Protein AF-A0A7W8EQB1-F1 (afdb_monomer)

Mean predicted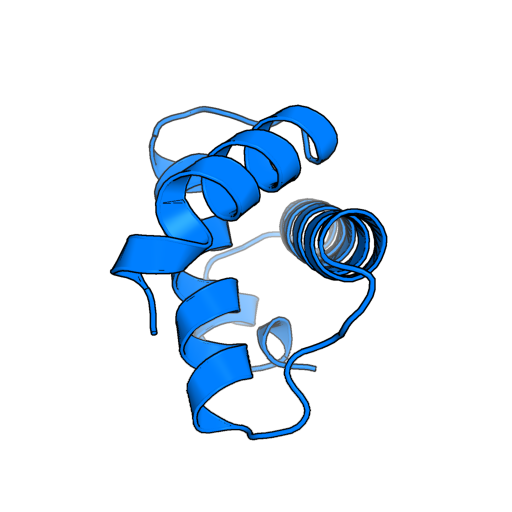 aligned error: 6.27 Å

Nearest PDB structures (foldseek):
  7yh8-assembly2_C  TM=5.234E-01  e=2.219E+00  synthetic construct

Foldseek 3Di:
DLCPPPVNPVVDDPVLSVQL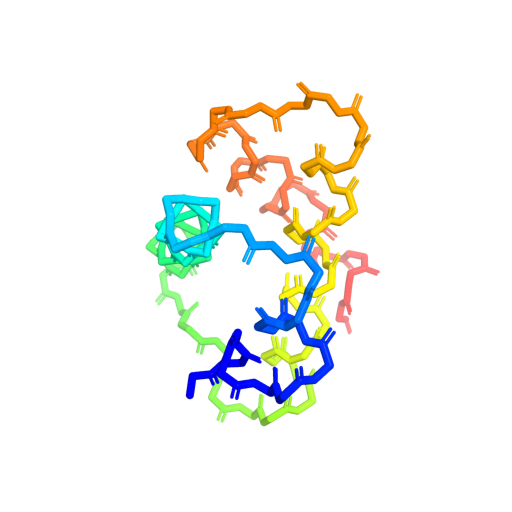VLLLVLLCVVVVHRPPDPVLNNLSSVQSVVVVVVVDRHSNVSSVVCNVCVVVSD

Sequence (74 aa):
MPFKKADIVGAYTPEQLHMLQQAYDEVCNILGRCPTSDENKDVLARAVINIYKSGEKDPQNIAKLISEIEEYLF

Secondary structure (DSSP, 8-state):
-GGGSHHHHTTS-HHHHHHHHHHHHHHHHHTT----SHHHHHHHHHHHHHHHHTT---HHHHHHHHHHTHHHH-

pLDDT: mean 78.02, std 10.76, range [54.38, 90.19]

Radius of gyration: 11.28 Å; Cα contacts (8 Å, |Δi|>4): 65; chains: 1; bounding box: 28×18×26 Å

Structure (mmCIF, N/CA/C/O backbone):
data_AF-A0A7W8EQB1-F1
#
_entry.id   AF-A0A7W8EQB1-F1
#
loop_
_atom_site.group_PDB
_atom_site.id
_atom_site.type_symbol
_atom_site.label_atom_id
_atom_site.label_alt_id
_atom_site.label_comp_id
_atom_site.label_asym_id
_atom_site.label_entity_id
_atom_site.label_seq_id
_atom_site.pdbx_PDB_ins_code
_atom_site.Cartn_x
_atom_site.Cartn_y
_atom_site.Cartn_z
_atom_site.occupancy
_atom_site.B_iso_or_equiv
_atom_site.auth_seq_id
_atom_site.auth_comp_id
_atom_site.auth_asym_id
_atom_site.auth_atom_id
_atom_site.pdbx_PDB_model_num
ATOM 1 N N . MET A 1 1 ? -2.820 -9.475 -11.842 1.00 57.47 1 MET A N 1
ATOM 2 C CA . MET A 1 1 ? -1.938 -8.819 -10.849 1.00 57.47 1 MET A CA 1
ATOM 3 C C . MET A 1 1 ? -1.515 -7.471 -11.415 1.00 57.47 1 MET A C 1
ATOM 5 O O . MET A 1 1 ? -0.899 -7.473 -12.477 1.00 57.47 1 MET A O 1
ATOM 9 N N . PRO A 1 2 ? -1.868 -6.354 -10.764 1.00 58.97 2 PRO A N 1
ATOM 10 C CA . PRO A 1 2 ? -1.683 -5.006 -11.314 1.00 58.97 2 PRO A CA 1
ATOM 11 C C . PRO A 1 2 ? -0.205 -4.597 -11.466 1.00 58.97 2 PRO A C 1
ATOM 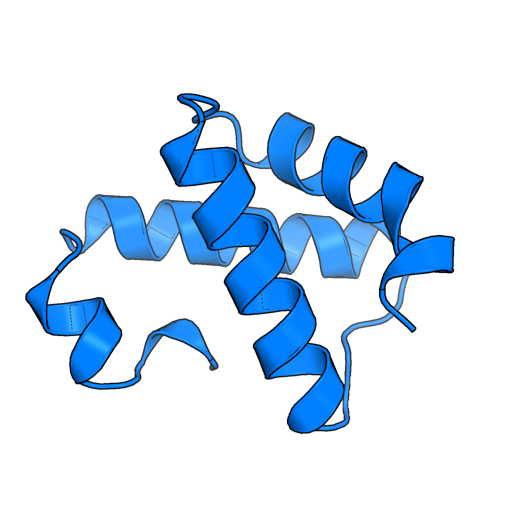13 O O 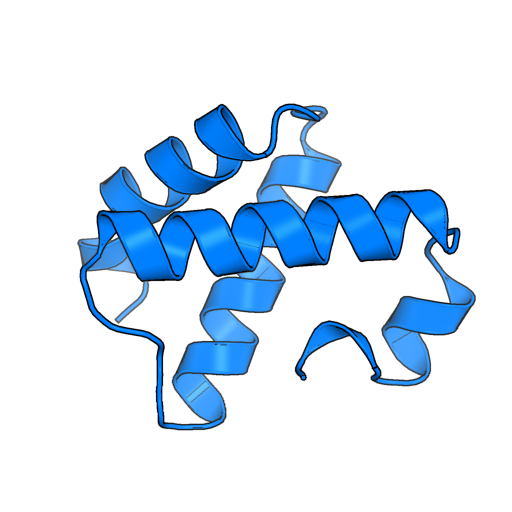. PRO A 1 2 ? 0.143 -3.892 -12.408 1.00 58.97 2 PRO A O 1
ATOM 16 N N . PHE A 1 3 ? 0.693 -5.126 -10.629 1.00 61.16 3 PHE A N 1
ATOM 17 C CA . PHE A 1 3 ? 2.129 -4.797 -10.645 1.00 61.16 3 PHE A CA 1
ATOM 18 C C . PHE A 1 3 ? 2.966 -5.563 -11.685 1.00 61.16 3 PHE A C 1
ATOM 20 O O . PHE A 1 3 ? 4.178 -5.395 -11.746 1.00 61.16 3 PHE A O 1
ATOM 27 N N . LYS A 1 4 ? 2.337 -6.399 -12.526 1.00 60.75 4 LYS A N 1
ATOM 28 C CA . LYS A 1 4 ? 3.013 -7.107 -13.631 1.00 60.75 4 LYS A CA 1
ATOM 29 C C . LYS A 1 4 ? 3.031 -6.320 -14.951 1.00 60.75 4 LYS A C 1
ATOM 31 O O . LYS A 1 4 ? 3.502 -6.852 -15.953 1.00 60.75 4 LYS A O 1
ATOM 36 N N . LYS A 1 5 ? 2.515 -5.083 -14.986 1.00 58.97 5 LYS A N 1
ATOM 37 C CA . LYS A 1 5 ? 2.613 -4.225 -16.179 1.00 58.97 5 LYS A CA 1
ATOM 38 C C . LYS A 1 5 ? 4.086 -3.891 -16.445 1.00 58.97 5 LYS A C 1
ATOM 40 O O . LYS A 1 5 ? 4.813 -3.534 -15.517 1.00 58.97 5 LYS A O 1
ATOM 45 N N . ALA A 1 6 ? 4.515 -4.015 -17.701 1.00 54.38 6 ALA A N 1
ATOM 46 C CA . ALA A 1 6 ? 5.906 -3.814 -18.118 1.00 54.38 6 ALA A CA 1
ATOM 47 C C . ALA A 1 6 ? 6.467 -2.441 -17.690 1.00 54.38 6 ALA A C 1
ATOM 49 O O . ALA A 1 6 ? 7.640 -2.344 -17.336 1.00 54.38 6 ALA A O 1
ATOM 50 N N . ASP A 1 7 ? 5.608 -1.421 -17.616 1.00 57.94 7 ASP A N 1
ATOM 51 C CA . ASP A 1 7 ? 5.941 -0.069 -17.150 1.00 57.94 7 ASP A CA 1
ATOM 52 C C . A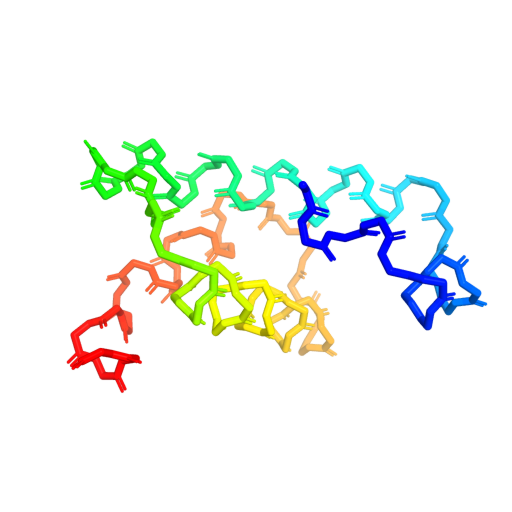SP A 1 7 ? 6.393 0.003 -15.682 1.00 57.94 7 ASP A C 1
ATOM 54 O O . ASP A 1 7 ? 7.174 0.877 -15.316 1.00 57.94 7 ASP A O 1
ATOM 58 N N . ILE A 1 8 ? 5.924 -0.913 -14.827 1.00 58.97 8 ILE A N 1
ATOM 59 C CA . ILE A 1 8 ? 6.282 -0.959 -13.400 1.00 58.97 8 ILE A CA 1
ATOM 60 C C . ILE A 1 8 ? 7.504 -1.865 -13.200 1.00 58.97 8 ILE A C 1
ATOM 62 O O . ILE A 1 8 ? 8.406 -1.536 -12.435 1.00 58.97 8 ILE A O 1
ATOM 66 N N . VAL A 1 9 ? 7.590 -2.971 -13.944 1.00 58.50 9 VAL A N 1
ATOM 67 C CA . VAL A 1 9 ? 8.709 -3.927 -13.849 1.00 58.50 9 VAL A CA 1
ATOM 68 C C . VAL A 1 9 ? 10.047 -3.305 -14.277 1.00 58.50 9 VAL A C 1
ATOM 70 O O . VAL A 1 9 ? 11.087 -3.686 -13.752 1.00 58.50 9 VAL A O 1
ATOM 73 N N . GLY A 1 10 ? 10.038 -2.318 -15.180 1.00 61.03 10 GLY A N 1
ATOM 74 C CA . GLY A 1 10 ? 11.249 -1.581 -15.564 1.00 61.03 10 GLY A CA 1
ATOM 75 C C . GLY A 1 10 ? 11.718 -0.527 -14.549 1.00 61.03 10 GLY A C 1
ATOM 76 O O . GLY A 1 10 ? 12.875 -0.120 -14.594 1.00 61.03 10 GLY A O 1
ATOM 77 N N . ALA A 1 11 ? 10.841 -0.080 -13.645 1.00 69.50 11 ALA A N 1
ATOM 78 C CA . ALA A 1 11 ? 11.110 1.024 -12.717 1.00 69.50 11 ALA A CA 1
ATOM 79 C C . ALA A 1 11 ? 11.390 0.574 -11.273 1.00 69.50 11 ALA A C 1
ATOM 81 O O . ALA A 1 11 ? 11.953 1.345 -10.496 1.00 69.50 11 ALA A O 1
ATOM 82 N N . TYR A 1 12 ? 11.007 -0.652 -10.910 1.00 73.62 12 TYR A N 1
ATOM 83 C CA . TYR A 1 12 ? 11.096 -1.177 -9.548 1.00 73.62 12 TYR A CA 1
ATOM 84 C C . TYR A 1 12 ? 11.865 -2.497 -9.516 1.00 73.62 12 TYR A C 1
ATOM 86 O O . TYR A 1 12 ? 11.702 -3.346 -10.391 1.00 73.62 12 TYR A O 1
ATOM 94 N N . THR A 1 13 ? 12.691 -2.694 -8.486 1.00 80.12 13 THR A N 1
ATOM 95 C CA . THR A 1 13 ? 13.387 -3.976 -8.303 1.00 80.12 13 THR A CA 1
ATOM 96 C C . THR A 1 13 ? 12.393 -5.082 -7.922 1.00 80.12 13 THR A C 1
ATOM 98 O O . THR A 1 13 ? 11.319 -4.791 -7.388 1.00 80.12 13 THR A O 1
ATOM 101 N N . PRO A 1 14 ? 12.729 -6.367 -8.135 1.00 80.75 14 PRO A N 1
ATOM 102 C CA . PRO A 1 14 ? 11.866 -7.484 -7.742 1.00 80.75 14 PRO A CA 1
ATOM 103 C C . PRO A 1 14 ? 11.453 -7.448 -6.264 1.00 80.75 14 PRO A C 1
ATOM 105 O O . PRO A 1 14 ? 10.313 -7.760 -5.935 1.00 80.75 14 PRO A O 1
ATOM 108 N N . GLU A 1 15 ? 12.353 -7.009 -5.382 1.00 81.38 15 GLU A N 1
ATOM 109 C CA . GLU A 1 15 ? 12.079 -6.839 -3.951 1.00 81.38 15 GLU A CA 1
ATOM 110 C C . GLU A 1 15 ? 11.053 -5.729 -3.688 1.00 81.38 15 GLU A C 1
ATOM 112 O O . GLU A 1 15 ? 10.146 -5.892 -2.875 1.00 81.38 15 GLU A O 1
ATOM 117 N N . GLN A 1 16 ? 11.147 -4.614 -4.418 1.00 81.75 16 GLN A N 1
ATOM 118 C CA . GLN A 1 16 ? 10.178 -3.522 -4.319 1.00 81.75 16 GLN A CA 1
ATOM 119 C C . GLN A 1 16 ? 8.810 -3.941 -4.852 1.00 81.75 16 GLN A C 1
ATOM 121 O O . GLN A 1 16 ? 7.798 -3.639 -4.229 1.00 81.75 16 GLN A O 1
ATOM 126 N N . LEU A 1 17 ? 8.770 -4.677 -5.965 1.00 83.31 17 LEU A N 1
ATOM 127 C CA . LEU A 1 17 ? 7.528 -5.246 -6.493 1.00 83.31 17 LEU A CA 1
ATOM 128 C C . LEU A 1 17 ? 6.876 -6.194 -5.486 1.00 83.31 17 LEU A C 1
ATOM 130 O O . LEU A 1 17 ? 5.662 -6.144 -5.312 1.00 83.31 17 LEU A O 1
ATOM 134 N N . HIS A 1 18 ? 7.674 -7.019 -4.804 1.00 84.75 18 HIS A N 1
ATOM 135 C CA . HIS A 1 18 ? 7.173 -7.917 -3.771 1.00 84.75 18 HIS A CA 1
ATOM 136 C C . HIS A 1 18 ? 6.568 -7.139 -2.600 1.00 84.75 18 HIS A C 1
ATOM 138 O O . HIS A 1 18 ? 5.461 -7.451 -2.175 1.00 84.75 18 HIS A O 1
ATOM 144 N N . MET A 1 19 ? 7.227 -6.070 -2.144 1.00 86.44 19 MET A N 1
ATOM 145 C CA . MET A 1 19 ? 6.696 -5.228 -1.071 1.00 86.44 19 MET A CA 1
ATOM 146 C C . MET A 1 19 ? 5.403 -4.508 -1.482 1.00 86.44 19 MET A C 1
ATOM 148 O O . MET A 1 19 ? 4.415 -4.567 -0.754 1.00 86.44 19 MET A O 1
ATOM 152 N N . LEU A 1 20 ? 5.365 -3.897 -2.672 1.00 85.75 20 LEU A N 1
ATOM 153 C CA . LEU A 1 20 ? 4.158 -3.248 -3.203 1.00 85.75 20 LEU A CA 1
ATOM 154 C C . LEU A 1 20 ? 2.996 -4.243 -3.319 1.00 85.75 20 LEU A C 1
ATOM 156 O O . LEU A 1 20 ? 1.852 -3.917 -3.008 1.00 85.75 20 LEU A O 1
ATOM 160 N N . GLN A 1 21 ? 3.293 -5.472 -3.740 1.00 85.31 21 GLN A N 1
ATOM 161 C CA . GLN A 1 21 ? 2.303 -6.534 -3.809 1.00 85.31 21 GLN A CA 1
ATOM 162 C C . GLN A 1 21 ? 1.833 -6.976 -2.416 1.00 85.31 21 GLN A C 1
ATOM 164 O O . GLN A 1 21 ? 0.634 -7.152 -2.232 1.00 85.31 21 GLN A O 1
ATOM 169 N N . GLN A 1 22 ? 2.729 -7.086 -1.432 1.00 87.81 22 GLN A N 1
ATOM 170 C CA . GLN A 1 22 ? 2.355 -7.371 -0.044 1.00 87.81 22 GLN A CA 1
ATOM 171 C C . GLN A 1 22 ? 1.465 -6.273 0.546 1.00 87.81 22 GLN A C 1
ATOM 173 O O . GLN A 1 22 ? 0.443 -6.589 1.140 1.00 87.81 22 GLN A O 1
ATOM 178 N N . ALA A 1 23 ? 1.801 -4.997 0.342 1.00 88.06 23 ALA A N 1
ATOM 179 C CA . ALA A 1 23 ? 0.975 -3.881 0.802 1.00 88.06 23 ALA A CA 1
ATOM 180 C C . ALA A 1 23 ? -0.432 -3.930 0.188 1.00 88.06 23 ALA A C 1
ATOM 182 O O . ALA A 1 23 ? -1.424 -3.708 0.870 1.00 88.06 23 ALA A O 1
ATOM 183 N N . TYR A 1 24 ? -0.530 -4.269 -1.098 1.00 85.06 24 TYR A N 1
ATOM 184 C CA . TYR A 1 24 ? -1.809 -4.434 -1.782 1.00 85.06 24 TYR A CA 1
ATOM 185 C C . TYR A 1 24 ? -2.645 -5.593 -1.210 1.00 85.06 24 TYR A C 1
ATOM 187 O O . TYR A 1 24 ? -3.849 -5.437 -1.012 1.00 85.06 24 TYR A O 1
ATOM 195 N N . ASP A 1 25 ? -2.023 -6.745 -0.943 1.00 86.19 25 ASP A N 1
ATOM 196 C CA . ASP A 1 25 ? -2.685 -7.890 -0.301 1.00 86.19 25 ASP A CA 1
ATOM 197 C C . ASP A 1 25 ? -3.166 -7.534 1.116 1.00 86.19 25 ASP A C 1
ATOM 199 O O . ASP A 1 25 ? -4.293 -7.853 1.489 1.00 86.19 25 ASP A O 1
ATOM 203 N N . GLU A 1 26 ? -2.369 -6.782 1.878 1.00 87.81 26 GLU A N 1
ATOM 204 C CA . GLU A 1 26 ? -2.766 -6.287 3.200 1.00 87.81 26 GLU A CA 1
ATOM 205 C C . GLU A 1 26 ? -3.967 -5.335 3.118 1.00 87.81 26 GLU A C 1
ATOM 207 O O . GLU A 1 26 ? -4.880 -5.444 3.934 1.00 87.81 26 GLU A O 1
ATOM 212 N N . VAL A 1 27 ? -4.043 -4.456 2.109 1.00 85.50 27 VAL A N 1
ATOM 213 C CA . VAL A 1 27 ? -5.242 -3.622 1.891 1.00 85.50 27 VAL A CA 1
ATOM 214 C C . VAL A 1 27 ? -6.463 -4.499 1.627 1.00 85.50 27 VAL A C 1
ATOM 216 O O . VAL A 1 27 ? -7.510 -4.286 2.233 1.00 85.50 27 VAL A O 1
ATOM 219 N N . CYS A 1 28 ? -6.341 -5.509 0.760 1.00 84.06 28 CYS A N 1
ATOM 220 C CA . CYS A 1 28 ? -7.430 -6.457 0.520 1.00 84.06 28 CYS A CA 1
ATOM 221 C C . CYS A 1 28 ? -7.889 -7.155 1.812 1.00 84.06 28 CYS A C 1
ATOM 223 O O . CYS A 1 28 ? -9.092 -7.344 2.009 1.00 84.06 28 CYS A O 1
ATOM 225 N N . ASN A 1 29 ? -6.943 -7.540 2.675 1.00 85.00 29 ASN A N 1
ATOM 226 C CA . ASN A 1 29 ? -7.224 -8.180 3.958 1.00 85.00 29 ASN A CA 1
ATOM 227 C C . ASN A 1 29 ? -7.952 -7.227 4.918 1.00 85.00 29 ASN A C 1
ATOM 229 O O . ASN A 1 29 ? -8.961 -7.619 5.501 1.00 85.00 29 ASN A O 1
ATOM 233 N N . ILE A 1 30 ? -7.483 -5.980 5.055 1.00 83.81 30 ILE A N 1
ATOM 234 C CA . ILE A 1 30 ? -8.082 -4.969 5.948 1.00 83.81 30 ILE A CA 1
ATOM 235 C C . ILE A 1 30 ? -9.497 -4.606 5.497 1.00 83.81 30 ILE A C 1
ATOM 237 O O . ILE A 1 30 ? -10.412 -4.547 6.317 1.00 83.81 30 ILE A O 1
ATOM 241 N N . LEU A 1 31 ? -9.694 -4.403 4.195 1.00 76.38 31 LEU A N 1
ATOM 242 C CA . LEU A 1 31 ? -10.999 -4.054 3.635 1.00 76.38 31 LEU A CA 1
ATOM 243 C C . LEU A 1 31 ? -11.967 -5.248 3.599 1.00 76.38 31 LEU A C 1
ATOM 245 O O . LEU A 1 31 ? -13.148 -5.078 3.295 1.00 76.38 31 LEU A O 1
ATOM 249 N N . GLY A 1 32 ? -11.483 -6.471 3.849 1.00 73.88 32 GLY A N 1
ATOM 250 C CA . GLY A 1 32 ? -12.262 -7.707 3.730 1.00 73.88 32 GLY A CA 1
ATOM 251 C C . GLY A 1 32 ? -12.765 -7.985 2.307 1.00 73.88 32 GLY A C 1
ATOM 252 O O . GLY A 1 32 ? -13.580 -8.884 2.094 1.00 73.88 32 GLY A O 1
ATOM 253 N N . ARG A 1 33 ? -12.299 -7.207 1.324 1.00 71.25 33 ARG A N 1
ATOM 254 C CA . ARG A 1 33 ? -12.640 -7.311 -0.093 1.00 71.25 33 ARG A CA 1
ATOM 255 C C . ARG A 1 33 ? -11.414 -6.968 -0.925 1.00 71.25 33 ARG A C 1
ATOM 257 O O . ARG A 1 33 ? -10.787 -5.934 -0.724 1.00 71.25 33 ARG A O 1
ATOM 264 N N . CYS A 1 34 ? -11.113 -7.803 -1.915 1.00 67.88 34 CYS A N 1
ATOM 265 C CA . CYS A 1 34 ? -10.230 -7.379 -2.992 1.00 67.88 34 CYS A CA 1
ATOM 266 C C . CYS A 1 34 ? -11.043 -6.667 -4.072 1.00 67.88 34 CYS A C 1
ATOM 268 O O . CYS A 1 34 ? -12.133 -7.140 -4.415 1.00 67.88 34 CYS A O 1
ATOM 270 N N . PRO A 1 35 ? -10.514 -5.591 -4.680 1.00 63.03 35 PRO A N 1
ATOM 271 C CA . PRO A 1 35 ? -11.153 -5.015 -5.847 1.00 63.03 35 PRO A CA 1
ATOM 272 C C . PRO A 1 35 ? -11.188 -6.073 -6.955 1.00 63.03 35 PRO A C 1
ATOM 274 O O . PRO A 1 35 ? -10.161 -6.582 -7.408 1.00 63.03 35 PRO A O 1
ATOM 277 N N . THR A 1 36 ? -12.396 -6.467 -7.346 1.00 61.28 36 THR A N 1
ATOM 278 C CA . THR A 1 36 ? -12.652 -7.479 -8.380 1.00 61.28 36 THR A CA 1
ATOM 279 C C . THR A 1 36 ? -12.662 -6.864 -9.775 1.00 61.28 36 THR A C 1
ATOM 281 O O . THR A 1 36 ? -12.239 -7.526 -10.725 1.00 61.28 36 THR A O 1
ATOM 284 N N . SER A 1 37 ? -13.039 -5.588 -9.886 1.00 65.62 37 SER A N 1
ATOM 285 C CA . SER A 1 37 ? -12.984 -4.796 -11.119 1.00 65.62 37 SER A CA 1
ATOM 286 C C . SER A 1 37 ? -11.581 -4.268 -11.396 1.00 65.62 37 SER A C 1
ATOM 288 O O . SER A 1 37 ? -10.912 -3.766 -10.496 1.00 65.62 37 SER A O 1
ATOM 290 N N . ASP A 1 38 ? -11.147 -4.349 -12.653 1.00 63.50 38 ASP A N 1
ATOM 291 C CA . ASP A 1 38 ? -9.819 -3.894 -13.083 1.00 63.50 38 ASP A CA 1
ATOM 292 C C . ASP A 1 38 ? -9.574 -2.396 -12.843 1.00 63.50 38 ASP A C 1
ATOM 294 O O . ASP A 1 3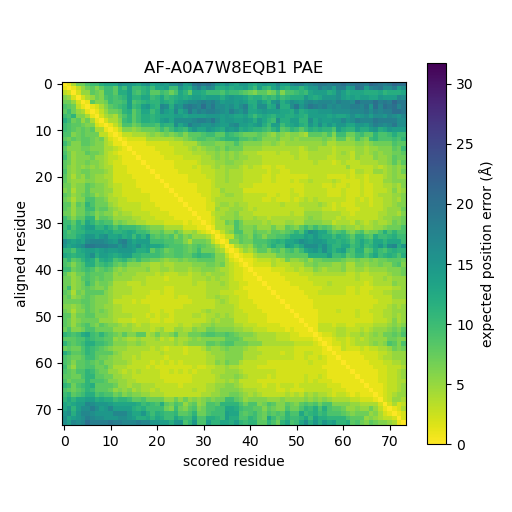8 ? -8.462 -2.026 -12.478 1.00 63.50 38 ASP A O 1
ATOM 298 N N . GLU A 1 39 ? -10.609 -1.554 -12.923 1.00 69.50 39 GLU A N 1
ATOM 299 C CA . GLU A 1 39 ? -10.515 -0.123 -12.598 1.00 69.50 39 GLU A CA 1
ATOM 300 C C . GLU A 1 39 ? -10.099 0.104 -11.135 1.00 69.50 39 GLU A C 1
ATOM 302 O O . GLU A 1 39 ? -9.104 0.778 -10.860 1.00 69.50 39 GLU A O 1
ATOM 307 N N . ASN A 1 40 ? -10.771 -0.567 -10.195 1.00 74.62 40 ASN A N 1
ATOM 308 C CA . ASN A 1 40 ? -10.475 -0.427 -8.771 1.00 74.62 40 ASN A CA 1
ATOM 309 C C . ASN A 1 40 ? -9.118 -1.032 -8.393 1.00 74.62 40 ASN A C 1
ATOM 311 O O . ASN A 1 40 ? -8.432 -0.509 -7.516 1.00 74.62 40 ASN A O 1
ATOM 315 N N . LYS A 1 41 ? -8.687 -2.098 -9.080 1.00 78.81 41 LYS A N 1
ATOM 316 C CA . LYS A 1 41 ? -7.348 -2.682 -8.894 1.00 78.81 41 LYS A CA 1
ATOM 317 C C . LYS A 1 41 ? -6.244 -1.703 -9.294 1.00 78.81 41 LYS A C 1
ATOM 319 O O . LYS A 1 41 ? -5.241 -1.608 -8.590 1.00 78.81 41 LYS A O 1
ATOM 324 N N . ASP A 1 42 ? -6.408 -0.987 -10.408 1.00 80.50 42 ASP A N 1
ATOM 325 C CA . ASP A 1 42 ? -5.430 0.007 -10.874 1.00 80.50 42 ASP A CA 1
ATOM 326 C C . ASP A 1 42 ? -5.389 1.238 -9.953 1.00 80.50 42 ASP A C 1
ATOM 328 O O . ASP A 1 42 ? -4.302 1.743 -9.657 1.00 80.50 42 ASP A O 1
ATOM 332 N N . VAL A 1 43 ? -6.546 1.692 -9.452 1.00 82.75 43 VAL A N 1
ATOM 333 C CA . VAL A 1 43 ? -6.641 2.788 -8.468 1.00 82.75 43 VAL A CA 1
ATOM 334 C C . VAL A 1 43 ? -5.906 2.424 -7.176 1.00 82.75 43 VAL A C 1
ATOM 336 O O . VAL A 1 43 ? -5.025 3.169 -6.739 1.00 82.75 43 VAL A O 1
ATOM 339 N N . LEU A 1 44 ? -6.182 1.242 -6.617 1.00 84.31 44 LEU A N 1
ATOM 340 C CA . LEU A 1 44 ? -5.534 0.766 -5.393 1.00 84.31 44 LEU A CA 1
ATOM 341 C C . LEU A 1 44 ? -4.019 0.593 -5.590 1.00 84.31 44 LEU A C 1
ATOM 343 O O . LEU A 1 44 ? -3.221 1.043 -4.772 1.00 84.31 44 LEU A O 1
ATOM 347 N N . ALA A 1 45 ? -3.598 0.007 -6.716 1.00 84.44 45 ALA A N 1
ATOM 348 C CA . ALA A 1 45 ? -2.182 -0.168 -7.037 1.00 84.44 45 ALA A CA 1
ATOM 349 C C . ALA A 1 45 ? -1.437 1.171 -7.171 1.00 84.44 45 ALA A C 1
ATOM 351 O O . ALA A 1 45 ? -0.300 1.299 -6.709 1.00 84.44 45 ALA A O 1
ATOM 352 N N . ARG A 1 46 ? -2.073 2.193 -7.757 1.00 85.50 46 ARG A N 1
ATOM 353 C CA . ARG A 1 46 ? -1.521 3.555 -7.810 1.00 85.50 46 ARG A CA 1
ATOM 354 C C . ARG A 1 46 ? -1.418 4.190 -6.427 1.00 85.50 46 ARG A C 1
ATOM 356 O O . ARG A 1 46 ? -0.406 4.835 -6.159 1.00 85.50 46 ARG A O 1
ATOM 363 N N . ALA A 1 47 ? -2.410 3.996 -5.558 1.00 87.06 47 ALA A N 1
ATOM 364 C CA . ALA A 1 47 ? -2.368 4.492 -4.182 1.00 87.06 47 ALA A CA 1
ATOM 365 C C . ALA A 1 47 ? -1.184 3.888 -3.405 1.00 87.06 47 ALA A C 1
ATOM 367 O O . ALA A 1 47 ? -0.382 4.637 -2.847 1.00 87.06 47 ALA A O 1
ATOM 368 N N . VAL A 1 48 ? -0.996 2.563 -3.481 1.00 88.25 48 VAL A N 1
ATOM 369 C CA . VAL A 1 48 ? 0.166 1.854 -2.904 1.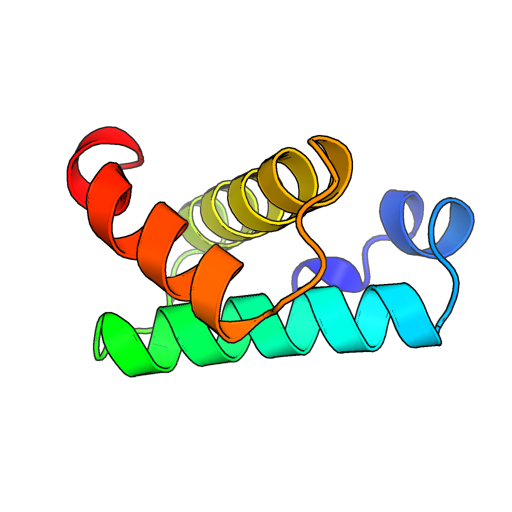00 88.25 48 VAL A CA 1
ATOM 370 C C . VAL A 1 48 ? 1.483 2.457 -3.397 1.00 88.25 48 VAL A C 1
ATOM 372 O O . VAL A 1 48 ? 2.357 2.792 -2.598 1.00 88.25 48 VAL A O 1
ATOM 375 N N . ILE A 1 49 ? 1.622 2.660 -4.710 1.00 86.75 49 ILE A N 1
ATOM 376 C CA . ILE A 1 49 ? 2.839 3.235 -5.301 1.00 86.75 49 ILE A CA 1
ATOM 377 C C . ILE A 1 49 ? 3.076 4.675 -4.832 1.00 86.75 49 ILE A C 1
ATOM 379 O O . ILE A 1 49 ? 4.220 5.050 -4.580 1.00 86.75 49 ILE A O 1
ATOM 383 N N . ASN A 1 50 ? 2.030 5.495 -4.729 1.00 87.25 50 ASN A N 1
ATOM 384 C CA . ASN A 1 50 ? 2.159 6.885 -4.295 1.00 87.25 50 ASN A CA 1
ATOM 385 C C . ASN A 1 50 ? 2.626 6.986 -2.842 1.00 87.25 50 ASN A C 1
ATOM 387 O O . ASN A 1 50 ? 3.542 7.753 -2.559 1.00 87.25 50 ASN A O 1
ATOM 391 N N . ILE A 1 51 ? 2.058 6.183 -1.940 1.00 88.56 51 ILE A N 1
ATOM 392 C CA . ILE A 1 51 ? 2.473 6.169 -0.531 1.00 88.56 51 ILE A CA 1
ATOM 393 C C . ILE A 1 51 ? 3.904 5.638 -0.405 1.00 88.56 51 ILE A C 1
ATOM 395 O O . ILE A 1 51 ? 4.718 6.232 0.302 1.00 88.56 51 ILE A O 1
ATOM 399 N N . TYR A 1 52 ? 4.257 4.611 -1.184 1.00 87.06 52 TYR A N 1
ATOM 400 C CA . TYR A 1 52 ? 5.634 4.130 -1.254 1.00 87.06 52 TYR A CA 1
ATOM 401 C C . TYR A 1 52 ? 6.622 5.212 -1.715 1.00 87.06 52 TYR A C 1
ATOM 403 O O . TYR A 1 52 ? 7.700 5.382 -1.143 1.00 87.06 52 TYR A O 1
ATOM 411 N N . LYS A 1 53 ? 6.249 5.997 -2.734 1.00 85.75 53 LYS A N 1
ATOM 412 C CA . LYS A 1 53 ? 7.060 7.124 -3.225 1.00 85.75 53 LYS A CA 1
ATOM 413 C C . LYS A 1 53 ? 7.218 8.244 -2.198 1.00 85.75 53 LYS A C 1
ATOM 415 O O . LYS A 1 53 ? 8.246 8.915 -2.222 1.00 85.75 53 LYS A O 1
ATOM 420 N N . SER A 1 54 ? 6.256 8.424 -1.295 1.00 85.50 54 SER A N 1
ATOM 421 C CA . SER A 1 54 ? 6.361 9.375 -0.178 1.00 85.50 54 SER A CA 1
ATOM 422 C C . SER A 1 54 ? 7.400 8.963 0.873 1.00 85.50 54 SER A C 1
ATOM 424 O O . SER A 1 54 ? 7.722 9.761 1.749 1.00 85.50 54 SER A O 1
ATOM 426 N N . GLY A 1 55 ? 7.961 7.753 0.773 1.00 85.31 55 GLY A N 1
ATOM 427 C CA . GLY A 1 55 ? 9.033 7.256 1.636 1.00 85.31 55 GLY A CA 1
ATOM 428 C C . GLY A 1 55 ? 8.585 6.211 2.654 1.00 85.31 55 GLY A C 1
ATOM 429 O O . GLY A 1 55 ? 9.439 5.651 3.340 1.00 85.31 55 GLY A O 1
ATOM 430 N N . GLU A 1 56 ? 7.287 5.912 2.725 1.00 89.12 56 GLU A N 1
ATOM 431 C CA . GLU A 1 56 ? 6.765 4.833 3.559 1.00 89.12 56 GLU A CA 1
ATOM 432 C C . GLU A 1 56 ? 7.120 3.483 2.933 1.00 89.12 56 GLU A C 1
ATOM 434 O O . GLU A 1 56 ? 6.863 3.245 1.754 1.00 89.12 56 GLU A O 1
ATOM 439 N N . LYS A 1 57 ? 7.738 2.594 3.706 1.00 85.12 57 LYS A N 1
ATOM 440 C CA . LYS A 1 57 ? 8.170 1.272 3.218 1.00 85.12 57 LYS A CA 1
ATOM 441 C C . LYS A 1 57 ? 7.519 0.128 3.971 1.00 85.12 57 LYS A C 1
ATOM 443 O O . LYS A 1 57 ? 7.758 -1.024 3.614 1.00 85.12 57 LYS A O 1
ATOM 448 N N . ASP A 1 58 ? 6.736 0.438 4.998 1.00 88.00 58 ASP A N 1
ATOM 449 C CA . ASP A 1 58 ? 6.031 -0.569 5.762 1.00 88.00 58 ASP A CA 1
ATOM 450 C C . ASP A 1 58 ? 4.713 -0.948 5.062 1.00 88.00 58 ASP A C 1
ATOM 452 O O . ASP A 1 58 ? 3.830 -0.098 4.912 1.00 88.00 58 ASP A O 1
ATOM 456 N N . PRO A 1 59 ? 4.550 -2.203 4.606 1.00 85.50 59 PRO A N 1
ATOM 457 C CA . PRO A 1 59 ? 3.364 -2.614 3.862 1.00 85.50 59 PRO A CA 1
ATOM 458 C C . PRO A 1 59 ? 2.084 -2.537 4.700 1.00 85.50 59 PRO A C 1
ATOM 460 O O . PRO A 1 59 ? 1.025 -2.254 4.142 1.00 85.50 59 PRO A O 1
ATOM 463 N N . GLN A 1 60 ? 2.165 -2.724 6.021 1.00 88.31 60 GLN A N 1
ATOM 464 C CA . GLN A 1 60 ? 0.999 -2.625 6.900 1.00 88.31 60 GLN A CA 1
ATOM 465 C C . GLN A 1 60 ? 0.580 -1.170 7.086 1.00 88.31 60 GLN A C 1
ATOM 467 O O . GLN A 1 60 ? -0.611 -0.859 7.043 1.00 88.31 60 GLN A O 1
ATOM 472 N N . ASN A 1 61 ? 1.545 -0.260 7.239 1.00 90.19 61 ASN A N 1
ATOM 473 C CA . ASN A 1 61 ? 1.253 1.163 7.357 1.00 90.19 61 ASN A CA 1
ATOM 474 C C . ASN A 1 61 ? 0.709 1.735 6.043 1.00 90.19 61 ASN A C 1
ATOM 476 O O . ASN A 1 61 ? -0.276 2.471 6.061 1.00 90.19 61 ASN A O 1
ATOM 480 N N . ILE A 1 62 ? 1.272 1.330 4.896 1.00 89.50 62 ILE A N 1
ATOM 481 C CA . ILE A 1 62 ? 0.707 1.646 3.573 1.00 89.50 62 ILE A CA 1
ATOM 482 C C . ILE A 1 62 ? -0.739 1.155 3.498 1.00 89.50 62 ILE A C 1
ATOM 484 O O . ILE A 1 62 ? -1.623 1.910 3.097 1.00 89.50 62 ILE A O 1
ATOM 488 N N . ALA A 1 63 ? -0.993 -0.088 3.908 1.00 87.81 63 ALA A N 1
ATOM 489 C CA . ALA A 1 63 ? -2.321 -0.666 3.817 1.00 87.81 63 ALA A CA 1
ATOM 490 C C . ALA A 1 63 ? -3.343 0.042 4.711 1.00 87.81 63 ALA A C 1
ATOM 492 O O . ALA A 1 63 ? -4.470 0.311 4.285 1.00 87.81 63 ALA A O 1
ATOM 493 N N . LYS A 1 64 ? -2.930 0.410 5.924 1.00 88.75 64 LYS A N 1
ATOM 494 C CA . LYS A 1 64 ? -3.734 1.199 6.853 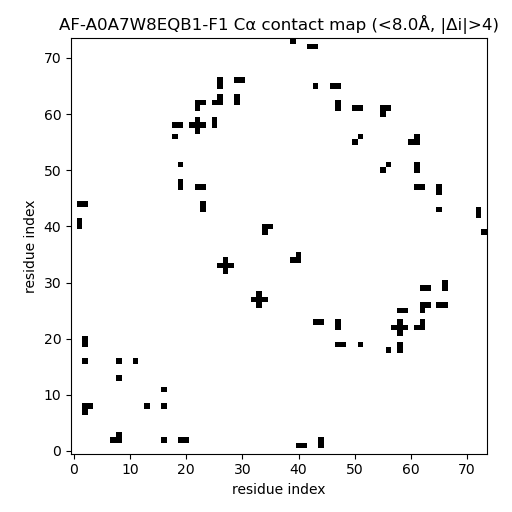1.00 88.75 64 LYS A CA 1
ATOM 495 C C . LYS A 1 64 ? -4.074 2.572 6.273 1.00 88.75 64 LYS A C 1
ATOM 497 O O . LYS A 1 64 ? -5.249 2.914 6.213 1.00 88.75 64 LYS A O 1
ATOM 502 N N . LEU A 1 65 ? -3.075 3.301 5.773 1.00 88.38 65 LEU A N 1
AT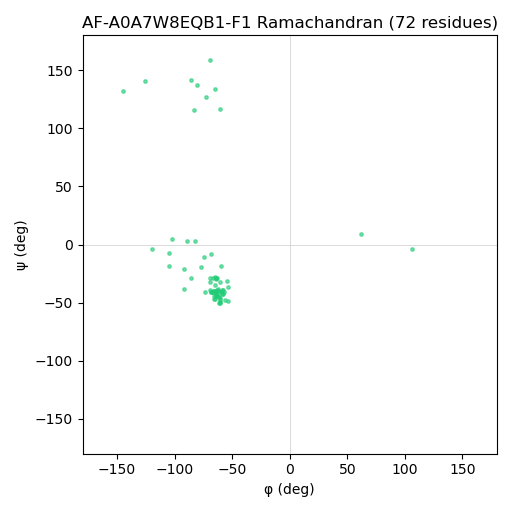OM 503 C CA . LEU A 1 65 ? -3.272 4.620 5.167 1.00 88.38 65 LEU A CA 1
ATOM 504 C C . LEU A 1 65 ? -4.243 4.564 3.985 1.00 88.38 65 LEU A C 1
ATOM 506 O O . LEU A 1 65 ? -5.112 5.421 3.878 1.00 88.38 65 LEU A O 1
ATOM 510 N N . ILE A 1 66 ? -4.128 3.548 3.122 1.00 86.81 66 ILE A N 1
ATOM 511 C CA . ILE A 1 66 ? -5.045 3.349 1.986 1.00 86.81 66 ILE A CA 1
ATOM 512 C C . ILE A 1 66 ? -6.455 3.042 2.468 1.00 86.81 66 ILE A C 1
ATOM 514 O O . ILE A 1 66 ? -7.406 3.559 1.897 1.00 86.81 66 ILE A O 1
ATOM 518 N N . SER A 1 67 ? -6.588 2.229 3.514 1.00 83.81 67 SER A N 1
ATOM 519 C CA . SER A 1 67 ? -7.890 1.888 4.089 1.00 83.81 67 SER A CA 1
ATOM 520 C C . SER A 1 67 ? -8.573 3.113 4.706 1.00 83.81 67 SER A C 1
ATOM 522 O O . SER A 1 67 ? -9.785 3.253 4.598 1.00 83.81 67 SER A O 1
ATOM 524 N N . GLU A 1 68 ? -7.807 4.037 5.295 1.00 84.94 68 GLU A N 1
ATOM 525 C CA . GLU A 1 68 ? -8.331 5.305 5.827 1.00 84.94 68 GLU A CA 1
ATOM 526 C C . GLU A 1 68 ? -8.800 6.271 4.727 1.00 84.94 68 GLU A C 1
ATOM 528 O O . GLU A 1 68 ? -9.714 7.060 4.956 1.00 84.94 68 GLU A O 1
ATOM 533 N N . ILE A 1 69 ? -8.206 6.208 3.530 1.00 81.00 69 ILE A N 1
ATOM 534 C CA . ILE A 1 69 ? -8.588 7.051 2.384 1.00 81.00 69 ILE A CA 1
ATOM 535 C C . ILE A 1 69 ? -9.445 6.312 1.347 1.00 81.00 69 ILE A C 1
ATOM 537 O O . ILE A 1 69 ? -9.744 6.885 0.300 1.00 81.00 69 ILE A O 1
ATOM 541 N N . GLU A 1 70 ? -9.840 5.061 1.607 1.00 74.31 70 GLU A N 1
ATOM 542 C CA . GLU A 1 70 ? -10.605 4.233 0.665 1.00 74.31 70 GLU A CA 1
ATOM 543 C C . GLU A 1 70 ? -11.929 4.904 0.278 1.00 74.31 70 GLU A C 1
ATOM 545 O O . GLU A 1 70 ? -12.287 4.917 -0.896 1.00 74.31 70 GLU A O 1
ATOM 550 N N . GLU A 1 71 ? -12.589 5.551 1.244 1.00 69.25 71 GLU A N 1
ATOM 551 C CA . GLU A 1 71 ? -13.826 6.329 1.059 1.00 69.25 71 GLU A CA 1
ATOM 552 C C . GLU A 1 71 ? -13.668 7.505 0.072 1.00 69.25 71 GLU A C 1
ATOM 554 O O . GLU A 1 71 ? -14.653 8.013 -0.451 1.00 69.25 71 GLU A O 1
ATOM 559 N N . TYR A 1 72 ? -12.432 7.934 -0.211 1.00 67.94 72 TYR A N 1
ATOM 560 C CA . TYR A 1 72 ? -12.117 9.002 -1.168 1.00 67.94 72 TYR A CA 1
ATOM 561 C C . TYR A 1 72 ? -11.549 8.481 -2.498 1.00 67.94 72 TYR A C 1
ATOM 563 O O . TYR A 1 72 ? -11.325 9.270 -3.419 1.00 67.94 72 TYR A O 1
ATOM 571 N N . LEU A 1 73 ? -11.261 7.178 -2.596 1.00 66.00 73 LEU A N 1
ATOM 572 C CA . LEU A 1 73 ? -10.700 6.535 -3.790 1.00 66.00 73 LEU A CA 1
ATOM 573 C C . LEU A 1 73 ? -11.782 5.971 -4.728 1.00 66.00 73 LEU A C 1
ATOM 575 O O . LEU A 1 73 ? -11.486 5.791 -5.912 1.00 66.00 73 LEU A O 1
ATOM 579 N N . PHE A 1 74 ? -12.993 5.714 -4.217 1.00 59.59 74 PHE A N 1
ATOM 580 C CA . PHE A 1 74 ? -14.148 5.138 -4.924 1.00 59.59 74 PHE A CA 1
ATOM 581 C C . PHE A 1 74 ? -15.440 5.881 -4.590 1.00 59.59 74 PHE A C 1
ATOM 583 O O . PHE A 1 74 ? -16.328 5.909 -5.472 1.00 59.59 74 PHE A O 1
#

Organism: NCBI:txid354352

Solvent-accessible surface area (backbone atoms only — not comparable to full-atom values): 4321 Å² total; per-residue (Å²): 119,79,75,72,42,68,81,47,57,78,75,43,53,73,68,53,51,51,46,55,49,50,15,52,52,43,32,24,59,75,68,73,49,67,66,84,50,70,68,53,36,49,53,52,51,49,51,51,51,52,47,40,71,74,66,53,81,52,37,65,59,49,15,50,56,48,62,74,44,42,85,79,75,113